Protein AF-A0A958YZ79-F1 (afdb_monomer)

Solvent-accessible surface area (backbone atoms only — not comparable to full-atom values): 4482 Å² total; per-residue (Å²): 88,78,41,84,92,74,80,43,71,57,84,84,81,81,89,88,79,84,90,77,66,68,91,32,48,44,99,86,69,49,72,43,52,41,82,72,53,46,76,43,79,47,86,93,83,42,74,46,64,56,77,84,86,80,85,83,74,89,86,72,87,132

Sequence (62 aa):
YSIKANDTLLVIGKIIGLYINDNLLENDGFINLSKAKIATINGLDGYAVPELKARFGYQRPK

Secondary structure (DSSP, 8-state):
-EETTTTEE------------GGGB-TTS-B-TTTTT--EEETTTEEE-------PPPPPP-

Mean predicted aligned error: 4.25 Å

Radius of gyration: 17.07 Å; Cα contacts (8 Å, |Δi|>4): 43; chains: 1; bounding box: 41×34×38 Å

Structure (mmCIF, N/CA/C/O backbone):
data_AF-A0A958YZ79-F1
#
_entry.id   AF-A0A958YZ79-F1
#
loop_
_atom_site.group_PDB
_atom_site.id
_atom_site.type_symbol
_atom_site.label_atom_id
_atom_site.label_alt_id
_atom_site.label_comp_id
_atom_site.label_asym_id
_atom_site.label_entity_id
_atom_site.label_seq_id
_atom_site.pdbx_PDB_ins_code
_atom_site.Cartn_x
_atom_site.Cartn_y
_atom_site.Cartn_z
_atom_site.occupancy
_atom_site.B_iso_or_equiv
_atom_site.auth_seq_id
_atom_site.auth_comp_id
_atom_site.auth_asym_id
_atom_site.auth_atom_id
_atom_site.pdbx_PDB_model_num
ATOM 1 N N . TYR A 1 1 ? -17.107 -5.242 11.071 1.00 86.25 1 TYR A N 1
ATOM 2 C CA . TYR A 1 1 ? -17.083 -5.542 12.520 1.00 86.25 1 TYR A CA 1
ATOM 3 C C . TYR A 1 1 ? -16.792 -4.245 13.263 1.00 86.25 1 TYR A C 1
ATOM 5 O O . TYR A 1 1 ? -15.833 -3.585 12.888 1.00 86.25 1 TYR A O 1
ATOM 13 N N . SER A 1 2 ? -17.623 -3.835 14.229 1.00 94.44 2 SER A N 1
ATOM 14 C CA . SER A 1 2 ? -17.392 -2.593 14.994 1.00 94.44 2 SER A C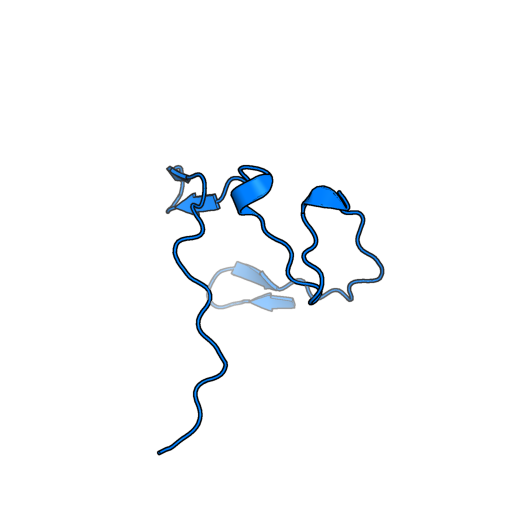A 1
ATOM 15 C C . SER A 1 2 ? -16.448 -2.837 16.173 1.00 94.44 2 SER A C 1
ATOM 17 O O . SER A 1 2 ? -16.664 -3.766 16.954 1.00 94.44 2 SER A O 1
ATOM 19 N N . ILE A 1 3 ? -15.392 -2.029 16.280 1.00 96.88 3 ILE A N 1
ATOM 20 C CA . ILE A 1 3 ? -14.379 -2.087 17.335 1.00 96.88 3 ILE A CA 1
ATOM 21 C C . ILE A 1 3 ? -14.805 -1.145 18.462 1.00 96.88 3 ILE A C 1
ATOM 23 O O . ILE A 1 3 ? -14.641 0.067 18.380 1.00 96.88 3 ILE A O 1
ATOM 27 N N . LYS A 1 4 ? -15.303 -1.723 19.559 1.00 96.50 4 LYS A N 1
ATOM 28 C CA . LYS A 1 4 ? -15.819 -0.965 20.715 1.00 96.50 4 LYS A CA 1
ATOM 29 C C . LYS A 1 4 ? -14.781 -0.090 21.425 1.00 96.50 4 LYS A C 1
ATOM 31 O O . LYS A 1 4 ? -15.155 0.8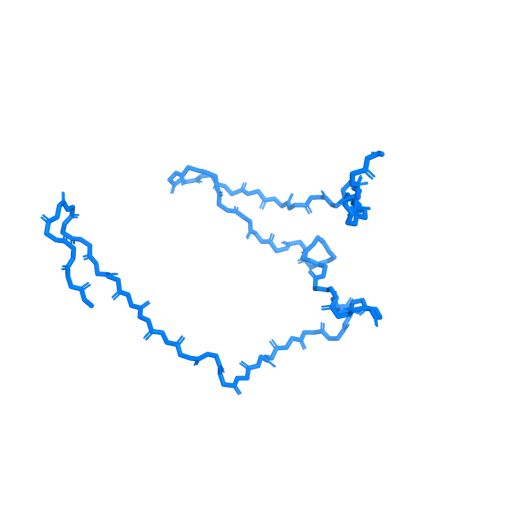42 22.115 1.00 96.50 4 LYS A O 1
ATOM 36 N N . ALA A 1 5 ? -13.494 -0.419 21.322 1.00 98.00 5 ALA A N 1
ATOM 37 C CA . ALA A 1 5 ? -12.440 0.300 22.040 1.00 98.00 5 ALA A CA 1
ATOM 38 C C . ALA A 1 5 ? -12.162 1.705 21.475 1.00 98.00 5 ALA A C 1
ATOM 40 O O . ALA A 1 5 ? -11.561 2.520 22.167 1.00 98.00 5 ALA A O 1
ATOM 41 N N . ASN A 1 6 ? -12.537 1.970 20.220 1.00 96.94 6 ASN A N 1
ATOM 42 C CA . ASN A 1 6 ? -12.210 3.221 19.534 1.00 96.94 6 ASN A CA 1
ATOM 43 C C . ASN A 1 6 ? -13.2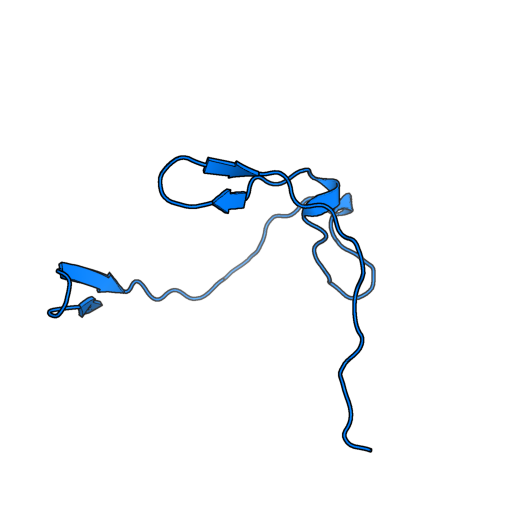50 3.640 18.478 1.00 96.94 6 ASN A C 1
ATOM 45 O O . ASN A 1 6 ? -12.928 4.446 17.612 1.00 96.94 6 ASN A O 1
ATOM 49 N N . ASP A 1 7 ? -14.453 3.062 18.516 1.00 97.06 7 ASP A N 1
ATOM 50 C CA . ASP A 1 7 ? -15.571 3.354 17.607 1.00 97.06 7 ASP A CA 1
ATOM 51 C C . ASP A 1 7 ? -15.225 3.298 16.106 1.00 97.06 7 ASP A C 1
ATOM 53 O O . ASP A 1 7 ? -15.817 3.990 15.277 1.00 97.06 7 ASP A O 1
ATOM 57 N N . THR A 1 8 ? -14.279 2.432 15.725 1.00 97.50 8 THR A N 1
ATOM 58 C CA . THR A 1 8 ? -13.909 2.207 14.318 1.00 97.50 8 THR A CA 1
ATOM 59 C C . THR A 1 8 ? -14.556 0.948 13.740 1.00 97.50 8 THR A C 1
ATOM 61 O 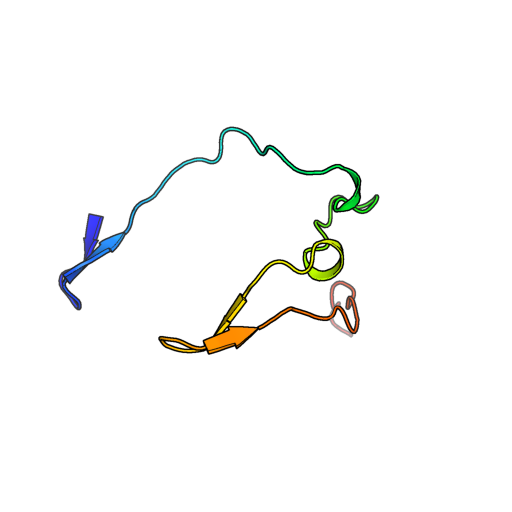O . THR A 1 8 ? -14.978 0.040 14.458 1.00 97.50 8 THR A O 1
ATOM 64 N N . LEU A 1 9 ? -14.625 0.858 12.410 1.00 97.75 9 LEU A N 1
ATOM 65 C CA . LEU A 1 9 ? -15.110 -0.327 11.701 1.00 97.75 9 LEU A CA 1
ATOM 66 C C . LEU A 1 9 ? -13.940 -1.064 11.046 1.00 97.75 9 LEU A C 1
ATOM 68 O O . LEU A 1 9 ? -13.286 -0.531 10.154 1.00 97.75 9 LEU A O 1
ATOM 72 N N . LEU A 1 10 ? -13.730 -2.329 11.417 1.00 96.81 10 LEU A N 1
ATOM 73 C CA . LEU A 1 10 ? -12.877 -3.234 10.649 1.00 96.81 10 LEU A CA 1
ATOM 74 C C . LEU A 1 10 ? -13.682 -3.817 9.485 1.00 96.81 10 LEU A C 1
ATOM 76 O O . LEU A 1 10 ? -14.643 -4.575 9.692 1.00 96.81 10 LEU A O 1
ATOM 80 N N . VAL A 1 11 ? -13.277 -3.460 8.269 1.00 96.38 11 VAL A N 1
ATOM 81 C CA . VAL A 1 11 ? -13.832 -3.970 7.012 1.00 96.38 11 VAL A CA 1
ATOM 82 C C . VAL A 1 11 ? -12.884 -5.032 6.459 1.00 96.38 11 VAL A C 1
ATOM 84 O O . VAL A 1 11 ? -11.696 -4.776 6.292 1.00 96.38 11 VAL A O 1
ATOM 87 N N . ILE A 1 12 ? -13.407 -6.230 6.187 1.00 96.25 12 ILE A N 1
ATOM 88 C CA . ILE A 1 12 ? -12.641 -7.358 5.642 1.00 96.25 12 ILE A CA 1
ATOM 89 C C . ILE A 1 12 ? -13.230 -7.703 4.279 1.00 96.25 12 ILE A C 1
ATOM 91 O O . ILE A 1 12 ? -14.427 -7.960 4.167 1.00 96.25 12 ILE A O 1
ATOM 95 N N . GLY A 1 13 ? -12.384 -7.716 3.253 1.00 96.06 13 GLY A N 1
ATOM 96 C CA . GLY A 1 13 ? -12.764 -8.052 1.887 1.00 96.06 13 GLY A CA 1
ATOM 97 C C . GLY A 1 13 ? -11.718 -8.937 1.224 1.00 96.06 13 GLY A C 1
ATOM 98 O O . GLY A 1 13 ? -10.537 -8.891 1.565 1.00 96.06 13 GLY A O 1
ATOM 99 N N . LYS A 1 14 ? -12.160 -9.750 0.264 1.00 97.62 14 LYS A N 1
ATOM 100 C CA . LYS A 1 14 ? -11.279 -10.543 -0.596 1.00 97.62 14 LYS A CA 1
ATOM 101 C C . LYS A 1 14 ? -10.919 -9.723 -1.835 1.00 97.62 14 LYS A C 1
ATOM 103 O O . LYS A 1 14 ? -11.815 -9.249 -2.529 1.00 97.62 14 LYS A O 1
ATOM 108 N N . ILE A 1 15 ? -9.628 -9.614 -2.147 1.00 97.06 15 ILE A N 1
ATOM 109 C CA . ILE A 1 15 ? -9.173 -9.061 -3.430 1.00 97.06 15 ILE A CA 1
ATOM 110 C C . ILE A 1 15 ? -9.553 -10.052 -4.539 1.00 97.06 15 ILE A C 1
ATOM 112 O O . ILE A 1 15 ? -9.202 -11.230 -4.469 1.00 97.06 15 ILE A O 1
ATOM 116 N N . ILE A 1 16 ? -10.292 -9.579 -5.544 1.00 98.38 16 ILE A N 1
ATOM 117 C CA . ILE A 1 16 ? -10.757 -10.387 -6.688 1.00 98.38 16 ILE A CA 1
ATOM 118 C C . ILE A 1 16 ? -9.956 -10.134 -7.970 1.00 98.38 16 ILE A C 1
ATOM 120 O O . ILE A 1 16 ? -9.944 -10.976 -8.859 1.00 98.38 16 ILE A O 1
ATOM 124 N N . GLY A 1 17 ? -9.278 -8.992 -8.059 1.00 97.00 17 GLY A N 1
ATOM 125 C CA . GLY A 1 17 ? -8.482 -8.589 -9.209 1.00 97.00 17 GLY A CA 1
ATOM 126 C C . GLY A 1 17 ? -7.768 -7.270 -8.934 1.00 97.00 17 GLY A C 1
ATOM 127 O O . GLY A 1 17 ? -8.168 -6.521 -8.040 1.00 97.00 17 GLY A O 1
ATOM 128 N N . LEU A 1 18 ? -6.703 -7.010 -9.688 1.00 95.69 18 LEU A N 1
ATOM 129 C CA . LEU A 1 18 ? -5.910 -5.785 -9.625 1.00 95.69 18 LEU A CA 1
ATOM 130 C C . LEU A 1 18 ? -5.763 -5.231 -11.043 1.00 95.69 18 LEU A C 1
ATOM 132 O O . LEU A 1 18 ? -5.445 -5.979 -11.963 1.00 95.69 18 LEU A O 1
ATOM 136 N N . TYR A 1 19 ? -5.968 -3.927 -11.203 1.00 96.25 19 TYR A N 1
ATOM 137 C CA . TYR A 1 19 ? -5.674 -3.203 -12.438 1.00 96.25 19 TYR A CA 1
ATOM 138 C C . TYR A 1 19 ? -4.456 -2.333 -12.169 1.00 96.25 19 TYR A C 1
ATOM 140 O O . TYR A 1 19 ? -4.503 -1.453 -11.310 1.00 96.25 19 TYR A O 1
ATOM 148 N N . ILE A 1 20 ? -3.356 -2.615 -12.858 1.00 95.31 20 ILE A N 1
ATOM 149 C CA . ILE A 1 20 ? -2.077 -1.941 -12.642 1.00 95.31 20 ILE A CA 1
ATOM 150 C C . ILE A 1 20 ? -1.472 -1.532 -13.979 1.00 95.31 20 ILE A C 1
ATOM 152 O O . ILE A 1 20 ? -1.776 -2.114 -15.015 1.00 95.31 20 ILE A O 1
ATOM 156 N N . ASN A 1 21 ? -0.615 -0.515 -13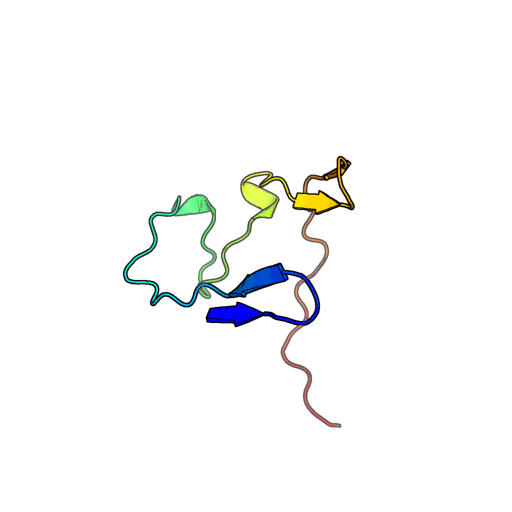.949 1.00 96.19 21 ASN A N 1
ATOM 157 C CA . ASN A 1 21 ? 0.236 -0.193 -15.085 1.00 96.19 21 ASN A CA 1
ATOM 158 C C . ASN A 1 21 ? 1.427 -1.159 -15.089 1.00 96.19 21 ASN A C 1
ATOM 160 O O . ASN A 1 21 ? 2.196 -1.175 -14.124 1.00 96.19 21 ASN A O 1
ATOM 164 N N . ASP A 1 22 ? 1.587 -1.915 -16.174 1.00 96.00 22 ASP A N 1
ATOM 165 C CA . ASP A 1 22 ? 2.625 -2.943 -16.318 1.00 96.00 22 ASP A CA 1
ATOM 166 C C . ASP A 1 22 ? 4.044 -2.398 -16.106 1.00 96.00 22 ASP A C 1
ATOM 168 O O . ASP A 1 22 ? 4.903 -3.100 -15.585 1.00 96.00 22 ASP A O 1
ATOM 172 N N . ASN A 1 23 ? 4.288 -1.113 -16.388 1.00 96.12 23 ASN A N 1
ATOM 173 C CA . ASN A 1 23 ? 5.593 -0.475 -16.167 1.00 96.12 23 ASN A CA 1
ATOM 174 C C . ASN A 1 23 ? 6.014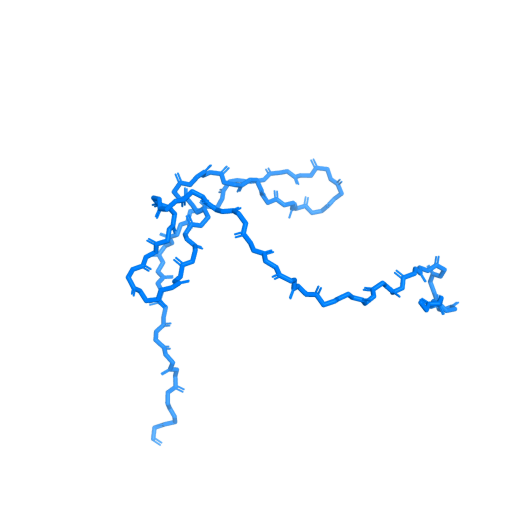 -0.421 -14.685 1.00 96.12 23 ASN A C 1
ATOM 176 O O . ASN A 1 23 ? 7.186 -0.178 -14.374 1.00 96.12 23 ASN A O 1
ATOM 180 N N . LEU A 1 24 ? 5.065 -0.596 -13.762 1.00 96.44 24 LEU A N 1
ATOM 181 C CA . LEU A 1 24 ? 5.321 -0.635 -12.323 1.00 96.44 24 LEU A CA 1
ATOM 182 C C . LEU A 1 24 ? 5.671 -2.035 -11.830 1.00 96.44 24 LEU A C 1
ATOM 184 O O . LEU A 1 24 ? 6.219 -2.154 -10.736 1.00 96.44 24 LEU A O 1
ATOM 188 N N . LEU A 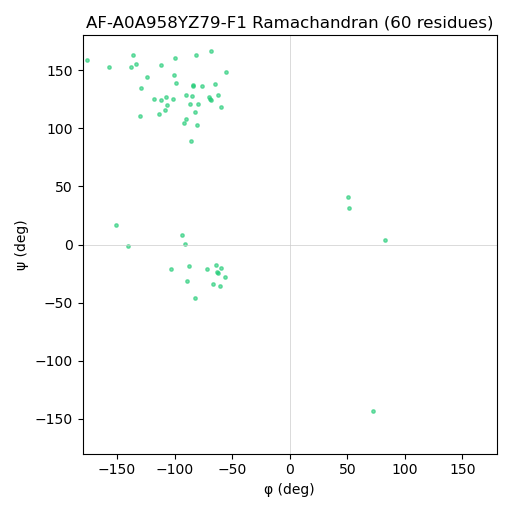1 25 ? 5.358 -3.073 -12.602 1.00 97.25 25 LEU A N 1
ATOM 189 C CA . LEU A 1 25 ? 5.593 -4.455 -12.226 1.00 97.25 25 LEU A CA 1
ATOM 190 C C . LEU A 1 25 ? 7.018 -4.859 -12.616 1.00 97.25 25 LEU A C 1
ATOM 192 O O . LEU A 1 25 ? 7.406 -4.792 -13.778 1.00 97.25 25 LEU A O 1
ATOM 196 N N . GLU A 1 26 ? 7.815 -5.269 -11.637 1.00 96.12 26 GLU A N 1
ATOM 197 C CA . GLU A 1 26 ? 9.107 -5.899 -11.896 1.00 96.12 26 GLU A CA 1
ATOM 198 C C . GLU A 1 26 ? 8.920 -7.390 -12.228 1.00 96.12 26 GLU A C 1
ATOM 200 O O . GLU A 1 26 ? 7.898 -8.001 -11.911 1.00 96.12 26 GLU A O 1
ATOM 205 N N . ASN A 1 27 ? 9.945 -8.013 -12.815 1.00 95.69 27 ASN A N 1
ATOM 206 C CA . ASN A 1 27 ? 9.900 -9.408 -13.283 1.00 95.69 27 ASN A CA 1
ATOM 207 C C . ASN A 1 27 ? 9.605 -10.448 -12.185 1.00 95.69 27 ASN A C 1
ATOM 209 O O . ASN A 1 27 ? 9.213 -11.571 -12.489 1.00 95.69 27 ASN A O 1
ATOM 213 N N . ASP A 1 28 ? 9.820 -10.100 -10.917 1.00 95.56 28 ASP A N 1
ATOM 214 C CA . ASP A 1 28 ? 9.541 -10.947 -9.754 1.00 95.56 28 ASP A CA 1
ATOM 215 C C . ASP A 1 28 ? 8.149 -10.702 -9.142 1.00 95.56 28 ASP A C 1
ATOM 217 O O . ASP A 1 28 ? 7.840 -11.221 -8.070 1.00 95.56 28 ASP A O 1
ATOM 221 N N . GLY A 1 29 ? 7.310 -9.903 -9.807 1.00 95.56 29 GLY A N 1
ATOM 222 C CA . GLY A 1 29 ? 5.977 -9.530 -9.342 1.00 95.56 29 GLY A CA 1
ATOM 223 C C . GLY A 1 29 ? 5.961 -8.365 -8.348 1.00 95.56 29 GLY A C 1
ATOM 224 O O . GLY A 1 29 ? 4.895 -8.009 -7.843 1.00 95.56 29 GLY A O 1
ATOM 225 N N . PHE A 1 30 ? 7.109 -7.750 -8.046 1.00 95.69 30 PHE A N 1
ATOM 226 C CA . PHE A 1 30 ? 7.165 -6.578 -7.177 1.00 95.69 30 PHE A CA 1
ATOM 227 C C . PHE A 1 30 ? 6.549 -5.354 -7.865 1.00 95.69 30 PHE A C 1
ATOM 229 O O . PHE A 1 30 ? 6.961 -4.981 -8.959 1.00 95.69 30 PHE A O 1
ATOM 236 N N . ILE A 1 31 ? 5.598 -4.686 -7.208 1.00 95.81 31 ILE A N 1
ATOM 237 C CA . ILE A 1 31 ? 5.027 -3.427 -7.703 1.00 95.81 31 ILE A CA 1
ATOM 238 C C . ILE A 1 31 ? 5.851 -2.261 -7.151 1.00 95.81 31 ILE A C 1
ATOM 240 O O . ILE A 1 31 ? 5.783 -1.924 -5.967 1.00 95.81 31 ILE A O 1
ATOM 244 N N . ASN A 1 32 ? 6.624 -1.619 -8.019 1.00 95.75 32 ASN A N 1
ATOM 245 C CA . ASN A 1 32 ? 7.512 -0.523 -7.668 1.00 95.75 32 ASN A CA 1
ATOM 246 C C . ASN A 1 32 ? 6.779 0.827 -7.667 1.00 95.75 32 ASN A C 1
ATOM 248 O O . ASN A 1 32 ? 6.746 1.558 -8.659 1.00 95.75 32 ASN A O 1
ATOM 252 N N . LEU A 1 33 ? 6.208 1.176 -6.513 1.00 95.75 33 LEU A N 1
ATOM 253 C CA . LEU A 1 33 ? 5.430 2.406 -6.316 1.00 95.75 33 LEU A CA 1
ATOM 254 C C . LEU A 1 33 ? 6.255 3.695 -6.498 1.00 95.75 33 LEU A C 1
ATOM 256 O O . LEU A 1 33 ? 5.698 4.737 -6.850 1.00 95.75 33 LEU A O 1
ATOM 260 N N . SER A 1 34 ? 7.578 3.629 -6.320 1.00 95.81 34 SER A N 1
ATOM 261 C CA . SER A 1 34 ? 8.473 4.768 -6.550 1.00 95.81 34 SER A CA 1
ATOM 262 C C . SER A 1 34 ? 8.535 5.175 -8.024 1.00 95.81 34 SER A C 1
ATOM 264 O O . SER A 1 34 ? 8.598 6.370 -8.308 1.00 95.81 34 SER A O 1
ATOM 266 N N . LYS A 1 35 ? 8.434 4.227 -8.974 1.00 95.06 35 LYS A N 1
ATOM 267 C CA . LYS A 1 35 ? 8.401 4.537 -10.420 1.00 95.06 35 LYS A CA 1
ATOM 268 C C . LYS A 1 35 ? 7.214 5.431 -10.795 1.00 95.06 35 LYS A C 1
ATOM 270 O O . LYS A 1 35 ? 7.350 6.306 -11.645 1.00 95.06 35 LYS A O 1
ATOM 275 N N . ALA A 1 36 ? 6.068 5.234 -10.142 1.00 93.00 36 ALA A N 1
ATOM 276 C CA . ALA A 1 36 ? 4.848 6.012 -10.372 1.00 93.00 36 ALA A CA 1
ATOM 277 C C . ALA A 1 36 ? 4.716 7.250 -9.476 1.00 93.00 36 ALA A C 1
ATOM 279 O O . ALA A 1 36 ? 3.715 7.955 -9.583 1.00 93.00 36 ALA A O 1
ATOM 280 N N . LYS A 1 37 ? 5.687 7.521 -8.592 1.00 94.50 37 LYS A N 1
ATOM 281 C CA . LYS A 1 37 ? 5.592 8.592 -7.586 1.00 94.50 37 LYS A CA 1
ATOM 282 C C . LYS A 1 37 ? 4.284 8.525 -6.778 1.00 94.50 37 LYS A C 1
ATOM 284 O O . LYS A 1 37 ? 3.648 9.547 -6.530 1.00 94.50 37 LYS A O 1
ATOM 289 N N . ILE A 1 38 ? 3.865 7.315 -6.398 1.00 95.56 38 ILE A N 1
ATOM 290 C CA . ILE A 1 38 ? 2.622 7.105 -5.643 1.00 95.56 38 ILE A CA 1
ATOM 291 C C . ILE A 1 38 ? 2.719 7.820 -4.295 1.00 95.56 38 ILE A C 1
ATOM 293 O O . ILE A 1 38 ? 3.684 7.616 -3.563 1.00 95.56 38 ILE A O 1
ATOM 297 N N . ALA A 1 39 ? 1.723 8.641 -3.964 1.00 96.31 39 ALA A N 1
ATOM 298 C CA . ALA A 1 39 ? 1.710 9.381 -2.710 1.00 96.31 39 ALA A CA 1
ATOM 299 C C . ALA A 1 39 ? 1.615 8.437 -1.500 1.00 96.31 39 ALA A C 1
ATOM 301 O O . ALA A 1 39 ? 0.826 7.490 -1.490 1.00 96.31 39 ALA A O 1
ATOM 302 N N . THR A 1 40 ? 2.389 8.727 -0.460 1.00 96.44 40 THR A N 1
ATOM 303 C CA . THR A 1 40 ? 2.272 8.116 0.866 1.00 96.44 40 THR A CA 1
ATOM 304 C C . THR A 1 40 ? 1.797 9.155 1.874 1.00 96.44 40 THR A C 1
ATOM 306 O O . THR A 1 40 ? 1.997 10.354 1.680 1.00 96.44 40 THR A O 1
ATOM 309 N N . ILE A 1 41 ? 1.154 8.699 2.948 1.00 96.69 41 ILE A N 1
ATOM 310 C CA . ILE A 1 41 ? 0.660 9.561 4.029 1.00 96.69 41 ILE A CA 1
ATOM 311 C C . ILE A 1 41 ? 1.659 9.533 5.189 1.00 96.69 41 ILE A C 1
ATOM 313 O O . ILE A 1 41 ? 2.183 8.475 5.540 1.00 96.69 41 ILE A O 1
ATOM 317 N N . ASN A 1 42 ? 1.897 10.694 5.792 1.00 96.25 42 ASN A N 1
ATOM 318 C CA . ASN A 1 42 ? 2.667 10.868 7.015 1.00 96.25 42 ASN A CA 1
ATOM 319 C C . ASN A 1 42 ? 1.875 11.733 8.006 1.00 96.25 42 ASN A C 1
ATOM 321 O O . ASN A 1 42 ? 1.696 12.930 7.794 1.00 96.25 42 ASN A O 1
ATOM 325 N N . GLY A 1 43 ? 1.414 11.127 9.098 1.00 95.81 43 GLY A N 1
ATOM 326 C CA . GLY A 1 43 ? 0.567 11.810 10.071 1.00 95.81 43 GLY A CA 1
ATOM 327 C C . GLY A 1 43 ? -0.844 12.054 9.536 1.00 95.81 43 GLY A C 1
ATOM 328 O O . GLY A 1 43 ? -1.410 11.199 8.858 1.00 95.81 43 GLY A O 1
ATOM 329 N N . LEU A 1 44 ? -1.422 13.201 9.896 1.00 96.12 44 LEU A N 1
ATOM 330 C CA . LEU A 1 44 ? -2.810 13.537 9.570 1.00 96.12 44 LEU A CA 1
ATOM 331 C C . LEU A 1 44 ? -2.946 14.254 8.215 1.00 96.12 44 LEU A C 1
ATOM 333 O O . LEU A 1 44 ? -3.961 14.109 7.540 1.00 96.12 44 LEU A O 1
ATOM 337 N N . ASP A 1 45 ? -1.933 15.032 7.838 1.00 95.44 45 ASP A N 1
ATOM 338 C CA . ASP A 1 45 ? -1.965 15.991 6.729 1.00 95.44 45 ASP A CA 1
ATOM 339 C C . ASP A 1 45 ? -0.666 16.035 5.903 1.00 95.44 45 ASP A C 1
ATOM 341 O O . ASP A 1 45 ? -0.581 16.756 4.907 1.00 95.44 45 ASP A O 1
ATOM 345 N N . GLY A 1 46 ? 0.344 15.246 6.272 1.00 97.12 46 GLY A N 1
ATOM 346 C CA . GLY A 1 46 ? 1.587 15.133 5.523 1.00 97.12 46 GLY A CA 1
ATOM 347 C C . GLY A 1 46 ? 1.474 14.132 4.377 1.00 97.12 46 GLY A C 1
ATOM 348 O O . GLY A 1 46 ? 0.973 13.020 4.547 1.00 97.12 46 GLY A O 1
ATOM 349 N N . TYR A 1 47 ? 2.020 14.501 3.219 1.00 96.94 47 TYR A N 1
ATOM 350 C CA . TYR A 1 47 ? 2.166 13.614 2.067 1.00 96.94 47 TYR A CA 1
ATOM 351 C C . TYR A 1 47 ? 3.627 13.553 1.635 1.00 96.94 47 TYR A C 1
ATOM 353 O O . TYR A 1 47 ? 4.346 14.551 1.695 1.00 96.94 47 TYR A O 1
ATOM 361 N N . ALA A 1 48 ? 4.064 12.384 1.182 1.00 96.31 48 ALA A N 1
ATOM 362 C CA . ALA A 1 48 ? 5.408 12.176 0.664 1.00 96.31 48 ALA A CA 1
ATOM 363 C C . ALA A 1 48 ? 5.386 11.342 -0.621 1.00 96.31 48 ALA A C 1
ATOM 365 O O . ALA A 1 48 ? 4.399 10.682 -0.946 1.00 96.31 48 ALA A O 1
ATOM 366 N N . VAL A 1 49 ? 6.495 11.380 -1.358 1.00 96.56 49 VAL A N 1
ATOM 367 C CA . VAL A 1 49 ? 6.736 10.514 -2.516 1.00 96.56 49 VAL A CA 1
ATOM 368 C C . VAL A 1 49 ? 7.871 9.555 -2.151 1.00 96.56 49 VAL A C 1
ATOM 370 O O . VAL A 1 49 ? 8.936 10.022 -1.744 1.00 96.56 49 VAL A O 1
ATOM 373 N N . PRO A 1 50 ? 7.675 8.229 -2.251 1.00 94.12 50 PRO A N 1
ATOM 374 C CA . PRO A 1 50 ? 8.667 7.260 -1.823 1.00 94.12 50 PRO A CA 1
ATOM 375 C C . PRO A 1 50 ? 9.803 7.153 -2.841 1.00 94.12 50 PRO A C 1
ATOM 377 O O . PRO A 1 50 ? 9.567 6.997 -4.040 1.00 94.12 50 PRO A O 1
ATOM 380 N N . GLU A 1 51 ? 11.037 7.103 -2.350 1.00 95.31 51 GLU A N 1
ATOM 381 C CA . GLU A 1 51 ? 12.219 6.737 -3.133 1.00 95.31 51 GLU A CA 1
ATOM 382 C C . GLU A 1 51 ? 12.701 5.337 -2.737 1.00 95.31 51 GLU A C 1
ATOM 384 O O . GLU A 1 51 ? 12.949 5.055 -1.560 1.00 95.31 51 GLU A O 1
ATOM 389 N N . LEU A 1 52 ? 12.858 4.446 -3.718 1.00 94.19 52 LEU A N 1
ATOM 390 C CA . LEU A 1 52 ? 13.351 3.092 -3.485 1.00 94.19 52 LEU A CA 1
ATOM 391 C C . LEU A 1 52 ? 14.881 3.107 -3.357 1.00 94.19 52 LEU A C 1
ATOM 393 O O . LEU A 1 52 ? 15.587 3.182 -4.358 1.00 94.19 52 LEU A O 1
ATOM 397 N N . LYS A 1 53 ? 15.394 3.007 -2.125 1.00 94.25 53 LYS A N 1
ATOM 398 C CA . 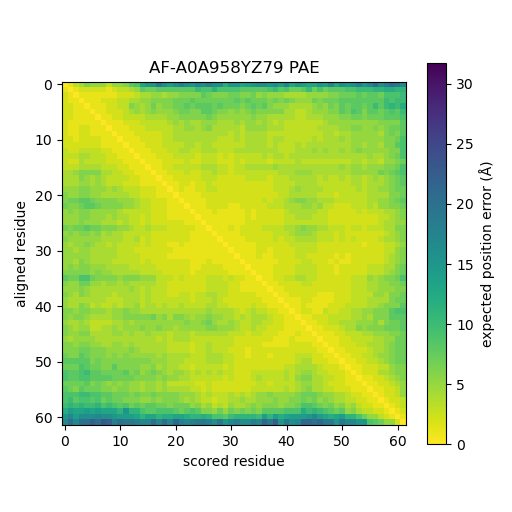LYS A 1 53 ? 16.846 2.999 -1.859 1.00 94.25 53 LYS A CA 1
ATOM 399 C C . LYS A 1 53 ? 17.498 1.630 -2.057 1.00 94.25 53 LYS A C 1
ATOM 401 O O . LYS A 1 53 ? 18.562 1.537 -2.654 1.00 94.25 53 LYS A O 1
ATOM 406 N N . ALA A 1 54 ? 16.885 0.574 -1.526 1.00 94.31 54 ALA A N 1
ATOM 407 C CA . ALA A 1 54 ? 17.401 -0.790 -1.609 1.00 94.31 54 ALA A CA 1
ATOM 408 C C . ALA A 1 54 ? 16.273 -1.815 -1.432 1.00 94.31 54 ALA A C 1
ATOM 410 O O . ALA A 1 54 ? 15.283 -1.546 -0.751 1.00 94.31 54 ALA A O 1
ATOM 411 N N . ARG A 1 55 ? 16.452 -3.010 -2.009 1.00 94.25 55 ARG A N 1
ATOM 412 C CA . ARG A 1 55 ? 15.639 -4.202 -1.729 1.00 94.25 55 ARG A CA 1
ATOM 413 C C . ARG A 1 55 ? 16.535 -5.234 -1.050 1.00 94.25 55 ARG A C 1
ATOM 415 O O . ARG A 1 55 ? 17.467 -5.738 -1.670 1.00 94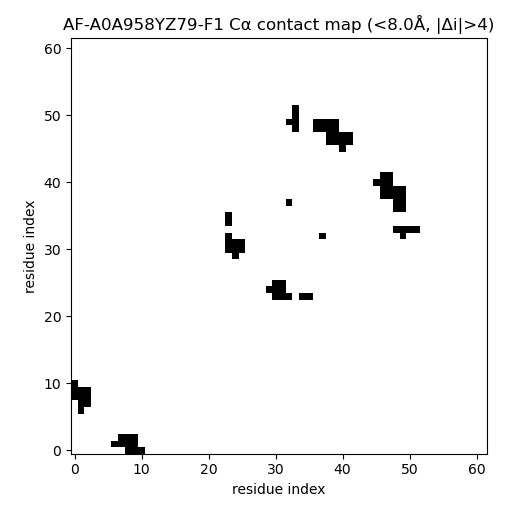.25 55 ARG A O 1
ATOM 422 N N . PHE A 1 56 ? 16.277 -5.522 0.222 1.00 93.44 56 PHE A N 1
ATOM 423 C CA . PHE A 1 56 ? 17.022 -6.540 0.961 1.00 93.44 56 PHE A CA 1
ATOM 424 C C . PHE A 1 56 ? 16.425 -7.924 0.697 1.00 93.44 56 PHE A C 1
ATOM 426 O O . PHE A 1 56 ? 15.204 -8.085 0.671 1.00 93.44 56 PHE A O 1
ATOM 433 N N . GLY A 1 57 ? 17.288 -8.917 0.477 1.00 92.25 57 GLY A N 1
ATOM 434 C CA . GLY A 1 57 ? 16.868 -10.306 0.309 1.00 92.25 57 GLY A CA 1
ATOM 435 C C . GLY A 1 57 ? 16.307 -10.902 1.603 1.00 92.25 57 GLY A C 1
ATOM 436 O O . GLY A 1 57 ? 16.480 -10.348 2.688 1.00 92.25 57 GLY A O 1
ATOM 437 N N . TYR A 1 58 ? 15.651 -12.059 1.489 1.00 93.00 58 TYR A N 1
ATOM 438 C CA . TYR A 1 58 ? 15.167 -12.791 2.657 1.00 93.00 58 TYR A CA 1
ATOM 439 C C . TYR A 1 58 ? 16.336 -13.166 3.573 1.00 93.00 58 TYR A C 1
ATOM 441 O O . TYR A 1 58 ? 17.234 -13.915 3.176 1.00 93.00 58 TYR A O 1
ATOM 449 N N . GLN A 1 59 ? 16.313 -12.653 4.802 1.00 93.81 59 GLN A N 1
ATOM 450 C CA . GLN A 1 59 ? 17.353 -12.934 5.778 1.00 93.81 59 GLN A CA 1
ATOM 451 C C . GLN A 1 59 ? 17.271 -14.394 6.232 1.00 93.81 59 GLN A C 1
ATOM 453 O O . GLN A 1 59 ? 16.238 -14.838 6.729 1.00 93.81 59 GLN A O 1
ATOM 458 N N . ARG A 1 60 ? 18.382 -15.130 6.110 1.00 91.88 60 ARG A N 1
ATOM 459 C CA . ARG A 1 60 ? 18.529 -16.481 6.670 1.00 91.88 60 ARG A CA 1
ATOM 460 C C . ARG A 1 60 ? 19.330 -16.435 7.982 1.00 91.88 60 ARG A C 1
ATOM 462 O O . ARG A 1 60 ? 20.217 -15.583 8.101 1.00 91.88 60 ARG A O 1
ATOM 469 N N . PRO A 1 61 ? 19.031 -17.309 8.965 1.00 88.00 61 PRO A N 1
ATOM 470 C CA . PRO A 1 61 ? 19.886 -17.497 10.138 1.00 88.00 61 PRO A CA 1
ATOM 471 C C . PRO A 1 61 ? 21.322 -17.846 9.717 1.00 88.00 61 PRO A C 1
ATOM 473 O O . PRO A 1 61 ? 21.510 -18.450 8.659 1.00 88.00 61 PRO A O 1
ATOM 476 N N . LYS A 1 62 ? 22.311 -17.437 10.519 1.00 75.06 62 LYS A N 1
ATOM 477 C CA . LYS A 1 62 ? 23.720 -17.809 10.317 1.00 75.06 62 LYS A CA 1
ATOM 478 C C . LYS A 1 62 ? 23.993 -19.225 10.799 1.00 75.06 62 LYS A C 1
ATOM 480 O O . LYS A 1 62 ? 23.373 -19.605 11.817 1.00 75.06 62 LYS A O 1
#

Foldseek 3Di:
DADPVPRDDDDDDDDPDDDDDCVQQDPVRHRNQLVVQNWDDDPDPDIGGDDQDDDDDDDDDD

pLDDT: mean 95.16, std 3.28, range [75.06, 98.38]